Protein AF-A0A352EFW7-F1 (afdb_monomer_lite)

Secondary structure (DSSP, 8-state):
--EEEEETTEEEEE--SSSHHHHHHHHHHH-HHHHTTSEEEEEEEEETTTEEEEEEEESSTTS-HHHHHHTTT-

pLDDT: mean 91.6, std 5.06, range [60.06, 95.75]

Structure (mmCIF, N/CA/C/O backbone):
data_AF-A0A352EFW7-F1
#
_entry.id   AF-A0A352EFW7-F1
#
loop_
_atom_site.group_PDB
_atom_site.id
_atom_site.type_symbol
_atom_site.label_atom_id
_atom_site.label_alt_id
_atom_site.label_comp_id
_atom_site.label_asym_id
_atom_site.label_entity_id
_atom_site.label_seq_id
_atom_site.pdbx_PDB_ins_code
_atom_site.Cartn_x
_atom_site.Cartn_y
_atom_site.Cartn_z
_atom_site.occupancy
_atom_site.B_iso_or_equiv
_atom_site.auth_seq_id
_atom_site.auth_comp_id
_atom_site.auth_asym_id
_atom_site.auth_atom_id
_atom_site.pdbx_PDB_model_num
ATOM 1 N N . VAL A 1 1 ? -12.582 2.865 6.714 1.00 84.50 1 VAL A N 1
ATOM 2 C CA . VAL A 1 1 ? -13.383 2.461 7.899 1.00 84.50 1 VAL A CA 1
ATOM 3 C C . VAL A 1 1 ? -12.857 1.126 8.391 1.00 84.50 1 VAL A C 1
ATOM 5 O O . VAL A 1 1 ? -12.609 0.271 7.551 1.00 84.50 1 VAL A O 1
ATOM 8 N N . LYS A 1 2 ? -12.624 0.963 9.699 1.00 88.88 2 LYS A N 1
ATOM 9 C CA . LYS A 1 2 ? -12.122 -0.304 10.249 1.00 88.88 2 LYS A CA 1
ATOM 10 C C . LYS A 1 2 ? -13.263 -1.294 10.470 1.00 88.88 2 LYS A C 1
ATOM 12 O O . LYS A 1 2 ? -13.154 -2.433 10.028 1.00 88.88 2 LYS A O 1
ATOM 17 N N . GLU A 1 3 ? -14.334 -0.834 11.112 1.00 92.38 3 GLU A N 1
ATOM 18 C CA . GLU A 1 3 ? -15.502 -1.640 11.472 1.00 92.38 3 GLU A CA 1
ATOM 19 C C . GLU A 1 3 ? -16.727 -0.737 11.680 1.00 92.38 3 GLU A C 1
ATOM 21 O O . GLU A 1 3 ? -16.583 0.444 12.007 1.00 92.38 3 GLU A O 1
ATOM 26 N N . VAL A 1 4 ? -17.928 -1.285 11.505 1.00 93.00 4 VAL A N 1
ATOM 27 C CA . VAL A 1 4 ? -19.187 -0.638 11.892 1.00 93.00 4 VAL A CA 1
ATOM 28 C C . VAL A 1 4 ? -19.905 -1.558 12.874 1.00 93.00 4 VAL A C 1
ATOM 30 O O . VAL A 1 4 ? -20.249 -2.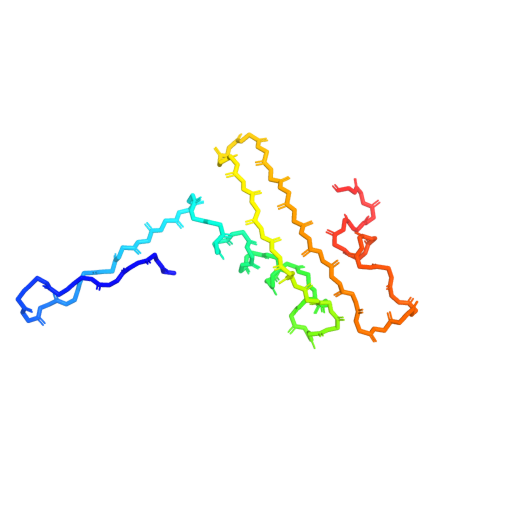682 12.525 1.00 93.00 4 VAL A O 1
ATOM 33 N N . ILE A 1 5 ? -20.128 -1.080 14.097 1.00 94.19 5 ILE A N 1
ATOM 34 C CA . ILE A 1 5 ? -20.788 -1.828 15.172 1.00 94.19 5 ILE A CA 1
ATOM 35 C C . ILE A 1 5 ? -22.175 -1.242 15.405 1.00 94.19 5 ILE A C 1
ATOM 37 O O . ILE A 1 5 ? -22.320 -0.036 15.584 1.00 94.19 5 ILE A O 1
ATOM 41 N N . PHE A 1 6 ? -23.201 -2.081 15.486 1.00 90.50 6 PHE A N 1
ATOM 42 C CA . PHE A 1 6 ? -24.549 -1.641 15.840 1.00 90.50 6 PHE A CA 1
ATOM 43 C C . PHE A 1 6 ? -24.746 -1.738 17.355 1.00 90.50 6 PHE A C 1
ATOM 45 O O . PHE A 1 6 ? -24.873 -2.829 17.908 1.00 90.50 6 PHE A O 1
ATOM 52 N N . ARG A 1 7 ? -24.756 -0.593 18.051 1.00 85.31 7 ARG A N 1
ATOM 53 C CA . ARG A 1 7 ? -25.143 -0.523 19.471 1.00 85.31 7 ARG A CA 1
ATOM 54 C C . ARG A 1 7 ? -26.608 -0.100 19.548 1.00 85.31 7 ARG A C 1
ATOM 56 O O . ARG A 1 7 ? -26.926 1.089 19.561 1.00 85.31 7 ARG A O 1
ATOM 63 N N . GLY A 1 8 ? -27.502 -1.088 19.558 1.00 87.25 8 GLY A N 1
ATOM 64 C CA . GLY A 1 8 ? -28.944 -0.867 19.420 1.00 87.25 8 GLY A CA 1
ATOM 65 C C . GLY A 1 8 ? -29.303 -0.440 17.994 1.00 87.25 8 GLY A C 1
ATOM 66 O O . GLY A 1 8 ? -28.799 -1.010 17.031 1.00 87.25 8 GLY A O 1
ATOM 67 N N . THR A 1 9 ? -30.145 0.582 17.845 1.00 87.94 9 THR A N 1
ATOM 68 C CA . THR A 1 9 ? -30.567 1.121 16.536 1.00 87.94 9 THR A CA 1
ATOM 69 C C . THR A 1 9 ? -29.570 2.097 15.906 1.00 87.94 9 THR A C 1
ATOM 71 O O . THR A 1 9 ? -29.769 2.509 14.765 1.00 87.94 9 THR A O 1
ATOM 74 N N . LYS A 1 10 ? -28.501 2.488 16.616 1.00 91.81 10 LYS A N 1
ATOM 75 C CA . LYS A 1 10 ? -27.511 3.449 16.110 1.00 91.81 10 LYS A CA 1
ATOM 76 C C . LYS A 1 10 ? -26.221 2.744 15.666 1.00 91.81 10 LYS A C 1
ATOM 78 O O . LYS A 1 10 ? -25.612 2.039 16.478 1.00 91.81 10 LYS A O 1
ATOM 83 N N . PRO A 1 11 ? -25.767 2.951 14.415 1.00 93.88 11 PRO A N 1
ATOM 84 C CA . PRO A 1 11 ? -24.466 2.472 13.976 1.00 93.88 11 PRO A CA 1
ATOM 85 C C . PRO A 1 11 ? -23.348 3.317 14.598 1.00 93.88 11 PRO A C 1
ATOM 87 O O . PRO A 1 11 ? -23.412 4.545 14.641 1.00 93.88 11 PRO A O 1
ATOM 90 N N . VAL A 1 12 ? -22.301 2.645 15.059 1.00 94.12 12 VAL A N 1
ATOM 91 C CA . VAL A 1 12 ? -21.055 3.226 15.554 1.00 94.12 12 VAL A CA 1
ATOM 92 C C . VAL A 1 12 ? -19.960 2.875 14.561 1.00 94.12 12 VAL A C 1
ATOM 94 O O . VAL A 1 12 ? -19.648 1.705 14.352 1.00 94.12 12 VAL A O 1
ATOM 97 N N . VAL A 1 13 ? -19.368 3.892 13.945 1.00 94.00 13 VAL A N 1
ATOM 98 C CA . VAL A 1 13 ? -18.304 3.713 12.956 1.00 94.00 13 VAL A CA 1
ATOM 99 C C . VAL A 1 13 ? -16.953 3.801 13.652 1.00 94.00 13 VAL A C 1
ATOM 101 O O . VAL A 1 13 ? -16.608 4.829 14.232 1.00 94.00 13 VAL A O 1
ATOM 104 N N . ILE A 1 14 ? -16.169 2.732 13.570 1.00 93.56 14 ILE A N 1
ATOM 105 C CA . ILE A 1 14 ? -14.802 2.691 14.078 1.00 93.56 14 ILE A CA 1
ATOM 106 C C . ILE A 1 14 ? -13.850 3.012 12.933 1.00 93.56 14 ILE A C 1
ATOM 108 O O . ILE A 1 14 ? -13.795 2.330 11.903 1.00 93.56 14 ILE A O 1
ATOM 112 N N . MET A 1 15 ? -13.054 4.056 13.131 1.00 93.31 15 MET A N 1
ATOM 113 C CA . MET A 1 15 ? -11.988 4.449 12.218 1.00 93.31 15 MET A CA 1
ATOM 114 C C . MET A 1 15 ? -10.632 4.116 12.824 1.00 93.31 15 MET A C 1
ATOM 116 O O . MET A 1 15 ? -10.452 4.136 14.038 1.00 93.31 15 MET A O 1
ATOM 120 N N . SER A 1 16 ? -9.665 3.811 11.966 1.00 93.50 16 SER A N 1
ATOM 121 C CA . SER A 1 16 ? -8.291 3.587 12.389 1.00 93.50 16 SER A CA 1
ATOM 122 C C . SER A 1 16 ? -7.329 4.152 11.359 1.00 93.50 16 SER A C 1
ATOM 124 O O . SER A 1 16 ? -7.442 3.853 10.172 1.00 93.50 16 SER A O 1
ATOM 126 N N . ARG A 1 17 ? -6.359 4.930 11.845 1.00 92.94 17 ARG A N 1
ATOM 127 C CA . ARG A 1 17 ? -5.192 5.367 11.069 1.00 92.94 17 ARG A CA 1
ATOM 128 C C . ARG A 1 17 ? -4.048 4.358 11.108 1.00 92.94 17 ARG A C 1
ATOM 130 O O . ARG A 1 17 ? -3.049 4.597 10.444 1.00 92.94 17 ARG A O 1
ATOM 137 N N . THR A 1 18 ? -4.166 3.272 11.881 1.00 93.62 18 THR A N 1
ATOM 138 C CA . THR A 1 18 ? -3.145 2.215 12.036 1.00 93.62 18 THR A CA 1
ATOM 139 C C . THR A 1 18 ? -3.444 0.959 11.215 1.00 93.62 18 THR A C 1
ATOM 141 O O . THR A 1 18 ? -2.543 0.170 10.955 1.00 93.62 18 THR A O 1
ATOM 144 N N . ASP A 1 19 ? -4.668 0.818 10.706 1.00 93.44 19 ASP A N 1
ATOM 145 C CA . ASP A 1 19 ? -5.081 -0.281 9.824 1.00 93.44 19 ASP A CA 1
ATOM 146 C C . ASP A 1 19 ? -4.314 -0.239 8.492 1.00 93.44 19 ASP A C 1
ATOM 148 O O . ASP A 1 19 ? -4.090 0.839 7.946 1.00 93.44 19 ASP A O 1
ATOM 152 N N . GLU A 1 20 ? -3.871 -1.375 7.967 1.00 93.12 20 GLU A N 1
ATOM 153 C CA . GLU A 1 20 ? -3.124 -1.456 6.701 1.00 93.12 20 GLU A CA 1
ATOM 154 C C . GLU A 1 20 ? -3.922 -0.931 5.499 1.00 93.12 20 GLU A C 1
ATOM 156 O O . GLU A 1 20 ? -3.359 -0.261 4.630 1.00 93.12 20 GLU A O 1
ATOM 161 N N . ARG A 1 21 ? -5.252 -1.099 5.513 1.00 92.75 21 ARG A N 1
ATOM 162 C CA . ARG A 1 21 ? -6.151 -0.585 4.467 1.00 92.75 21 ARG A CA 1
ATOM 163 C C . ARG A 1 21 ? -6.126 0.934 4.379 1.00 92.75 21 ARG A C 1
ATOM 165 O O . ARG A 1 21 ? -6.384 1.486 3.317 1.00 92.75 21 ARG A O 1
ATOM 172 N N . PHE A 1 22 ? -5.808 1.617 5.480 1.00 94.06 22 PHE A N 1
ATOM 173 C CA . PHE A 1 22 ? -5.642 3.067 5.465 1.00 94.06 22 PHE A CA 1
ATOM 174 C C . PHE A 1 22 ? -4.477 3.482 4.562 1.00 94.06 22 PHE A C 1
ATOM 176 O O . PHE A 1 22 ? -4.623 4.416 3.786 1.00 94.06 22 PHE A O 1
ATOM 183 N N . LEU A 1 23 ? -3.346 2.767 4.624 1.00 93.19 23 LEU A N 1
ATOM 184 C CA . LEU A 1 23 ? -2.190 3.071 3.780 1.00 93.19 23 LEU A CA 1
ATOM 185 C C . LEU A 1 23 ? -2.463 2.732 2.311 1.00 93.19 23 LEU A C 1
ATOM 187 O O . LEU A 1 23 ? -2.111 3.520 1.444 1.00 93.19 23 LEU A O 1
ATOM 191 N N . ALA A 1 24 ? -3.141 1.612 2.037 1.00 93.19 24 ALA A N 1
ATOM 192 C CA . ALA A 1 24 ? -3.548 1.261 0.675 1.00 93.19 24 ALA A CA 1
ATOM 193 C C . ALA A 1 24 ? -4.446 2.344 0.052 1.00 93.19 24 ALA A C 1
ATOM 195 O O . ALA A 1 24 ? -4.206 2.782 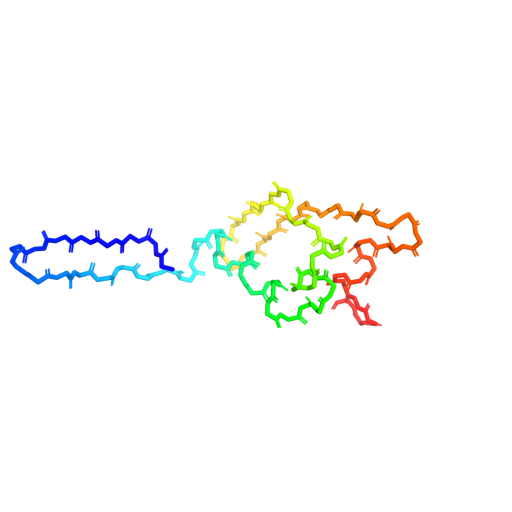-1.067 1.00 93.19 24 ALA A O 1
ATOM 196 N N . LYS A 1 25 ? -5.437 2.839 0.808 1.00 93.50 25 LYS A N 1
ATOM 197 C CA . LYS A 1 25 ? -6.298 3.938 0.351 1.00 93.50 25 LYS A CA 1
ATOM 198 C C . LYS A 1 25 ? -5.560 5.261 0.199 1.00 93.50 25 LYS A C 1
ATOM 200 O O . LYS A 1 25 ? -5.907 6.027 -0.685 1.00 93.50 25 LYS A O 1
ATOM 205 N N . LEU A 1 26 ? -4.541 5.518 1.016 1.00 93.56 26 LEU A N 1
ATOM 206 C CA . LEU A 1 26 ? -3.703 6.698 0.838 1.00 93.56 26 LEU A CA 1
ATOM 207 C C . LEU A 1 26 ? -2.921 6.626 -0.482 1.00 93.56 26 LEU A C 1
ATOM 209 O O . LEU A 1 26 ? -2.896 7.602 -1.216 1.00 93.56 26 LEU A O 1
ATOM 213 N N . PHE A 1 27 ? -2.357 5.463 -0.820 1.00 93.12 27 PHE A N 1
ATOM 214 C CA . PHE A 1 27 ? -1.683 5.254 -2.108 1.00 93.12 27 PHE A CA 1
ATOM 215 C C . PHE A 1 27 ? -2.632 5.477 -3.290 1.00 93.12 27 PHE A C 1
ATOM 217 O O . PHE A 1 27 ? -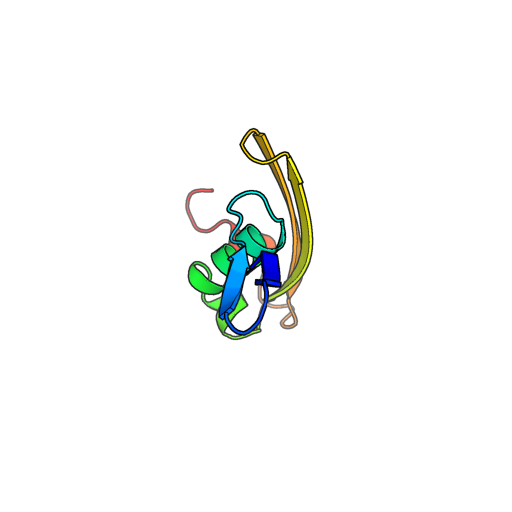2.259 6.157 -4.236 1.00 93.12 27 PHE A O 1
ATOM 224 N N . GLU A 1 28 ? -3.865 4.965 -3.215 1.00 93.12 28 GLU A N 1
ATOM 225 C CA . GLU A 1 28 ? -4.890 5.217 -4.240 1.00 93.12 28 GLU A CA 1
ATOM 226 C C . GLU A 1 28 ? -5.236 6.707 -4.399 1.00 93.12 28 GLU A C 1
ATOM 228 O O . GLU A 1 28 ? -5.651 7.113 -5.475 1.00 93.12 28 GLU A O 1
ATOM 233 N N . GLN A 1 29 ? -5.122 7.523 -3.347 1.00 93.12 29 GLN A N 1
ATOM 234 C CA . GLN A 1 29 ? -5.422 8.958 -3.430 1.00 93.12 29 GLN A CA 1
ATOM 235 C C . GLN A 1 29 ? -4.234 9.792 -3.915 1.00 93.12 29 GLN A C 1
ATOM 237 O O . GLN A 1 29 ? -4.441 10.800 -4.585 1.00 93.12 29 GLN A O 1
ATOM 242 N N . GLU A 1 30 ? -3.013 9.396 -3.559 1.00 92.69 30 GLU A N 1
ATOM 243 C CA . GLU A 1 30 ? -1.800 10.165 -3.854 1.00 92.69 30 GLU A CA 1
ATOM 244 C C . GLU A 1 30 ? -1.175 9.806 -5.208 1.00 92.69 30 GLU A C 1
ATOM 246 O O . GLU A 1 30 ? -0.528 10.653 -5.820 1.00 92.69 30 GLU A O 1
ATOM 251 N N . ILE A 1 31 ? -1.351 8.567 -5.682 1.00 92.88 31 ILE A N 1
ATOM 252 C CA . ILE A 1 31 ? -0.687 8.053 -6.886 1.00 92.88 31 ILE A CA 1
ATOM 253 C C . ILE A 1 31 ? -1.732 7.857 -7.998 1.00 92.88 31 ILE A C 1
ATOM 255 O O . ILE A 1 31 ? -2.532 6.916 -7.918 1.00 92.88 31 ILE A O 1
ATOM 259 N N . PRO A 1 32 ? -1.727 8.699 -9.051 1.00 92.00 32 PRO A N 1
ATOM 260 C CA . PRO A 1 32 ? -2.688 8.618 -10.152 1.00 92.00 32 PRO A CA 1
ATOM 261 C C . PRO A 1 32 ? -2.714 7.250 -10.838 1.00 92.00 32 PRO A C 1
ATOM 263 O O . PRO A 1 32 ? -3.779 6.727 -11.139 1.00 92.00 32 PRO A O 1
ATOM 266 N N . GLU A 1 33 ? -1.558 6.615 -11.015 1.00 93.12 33 GLU A N 1
ATOM 267 C CA . GLU A 1 33 ? -1.432 5.312 -11.668 1.00 93.12 33 GLU A CA 1
ATOM 268 C C . GLU A 1 33 ? -2.123 4.189 -10.880 1.00 93.12 33 GLU A C 1
ATOM 270 O O . GLU A 1 33 ? -2.602 3.217 -11.467 1.00 93.12 33 GLU A O 1
ATOM 275 N N . VAL A 1 34 ? -2.189 4.318 -9.550 1.00 93.69 34 VAL A N 1
ATOM 276 C CA . VAL A 1 34 ? -2.924 3.385 -8.683 1.00 93.69 34 VAL A CA 1
ATOM 277 C C . VAL A 1 34 ? -4.422 3.687 -8.730 1.00 93.69 34 VAL A C 1
ATOM 279 O O . VAL A 1 34 ? -5.228 2.760 -8.776 1.00 93.69 34 VAL A O 1
ATOM 282 N N . TYR A 1 35 ? -4.800 4.969 -8.761 1.00 93.44 35 TYR A N 1
ATOM 283 C CA . TYR A 1 35 ? -6.194 5.397 -8.910 1.00 93.44 35 TYR A CA 1
ATOM 284 C C . TYR A 1 35 ? -6.813 4.926 -10.236 1.00 93.44 35 TYR A C 1
ATOM 286 O O . TYR A 1 35 ? -7.914 4.375 -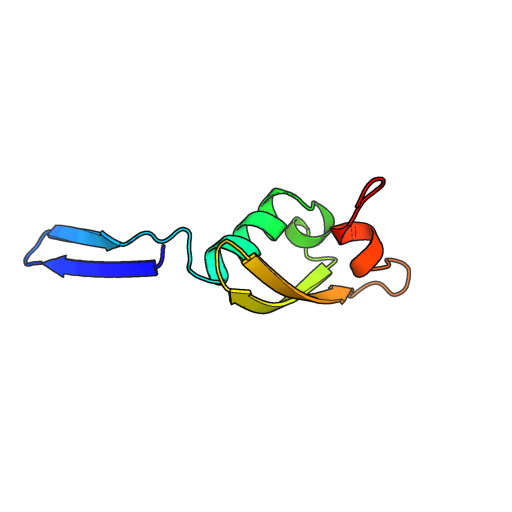10.248 1.00 93.44 35 TYR A O 1
ATOM 294 N N . ASP A 1 36 ? -6.078 5.088 -11.337 1.00 91.81 36 ASP A N 1
ATOM 295 C CA . ASP A 1 36 ? -6.492 4.697 -12.689 1.00 91.81 36 ASP A CA 1
ATOM 296 C C . ASP A 1 36 ? -6.427 3.174 -12.913 1.00 91.81 36 ASP A C 1
ATOM 298 O O . ASP A 1 36 ? -6.867 2.669 -13.946 1.00 91.81 36 ASP A O 1
ATOM 302 N N . GLY A 1 37 ? -5.895 2.420 -11.943 1.00 90.25 37 GLY A N 1
ATOM 303 C CA . GLY A 1 37 ? -5.815 0.960 -11.981 1.00 90.25 37 GLY A CA 1
ATOM 304 C C . GLY A 1 37 ? -4.708 0.400 -12.878 1.00 90.25 37 GLY A C 1
ATOM 305 O O . GLY A 1 37 ? -4.680 -0.807 -13.119 1.00 90.25 37 GLY A O 1
ATOM 306 N N . LEU A 1 38 ? -3.782 1.240 -13.351 1.00 92.06 38 LEU A N 1
ATOM 307 C CA . LEU A 1 38 ? -2.586 0.806 -14.085 1.00 92.06 38 LEU A CA 1
ATOM 308 C C . LEU A 1 38 ? -1.633 0.023 -13.171 1.00 92.06 38 LEU A C 1
ATOM 310 O O . LEU A 1 38 ? -1.022 -0.958 -13.600 1.00 92.06 38 LEU A O 1
ATOM 314 N N . ILE A 1 39 ? -1.560 0.429 -11.899 1.00 94.50 39 ILE A N 1
ATOM 315 C CA . ILE A 1 39 ? -0.809 -0.247 -10.841 1.00 94.50 39 ILE A CA 1
ATOM 316 C C . ILE A 1 39 ? -1.780 -0.772 -9.782 1.00 94.50 39 ILE A C 1
ATOM 318 O O . ILE A 1 39 ? -2.633 -0.051 -9.274 1.00 94.50 39 ILE A O 1
ATOM 322 N N . THR A 1 40 ? -1.622 -2.035 -9.395 1.00 93.94 40 THR A N 1
ATOM 323 C CA . THR A 1 40 ? -2.403 -2.675 -8.331 1.00 93.94 40 THR A CA 1
ATOM 324 C C . THR A 1 40 ? -1.549 -2.956 -7.103 1.00 93.94 40 THR A C 1
ATOM 326 O O . THR A 1 40 ? -0.458 -3.520 -7.193 1.00 93.94 40 THR A O 1
ATOM 329 N N . ILE A 1 41 ? -2.087 -2.646 -5.923 1.00 94.69 41 ILE A N 1
ATOM 330 C CA . ILE A 1 41 ? -1.482 -3.009 -4.638 1.00 94.69 41 ILE A CA 1
ATOM 331 C C . ILE A 1 41 ? -1.863 -4.458 -4.302 1.00 94.69 41 ILE A C 1
ATOM 333 O O . ILE A 1 41 ? -3.020 -4.753 -4.008 1.00 94.69 41 ILE A O 1
ATOM 337 N N . LYS A 1 42 ? -0.889 -5.373 -4.321 1.00 94.69 42 LYS A N 1
ATOM 338 C CA . LYS A 1 42 ? -1.087 -6.800 -3.996 1.00 94.69 42 LYS A CA 1
ATOM 339 C C . LYS A 1 42 ? -1.163 -7.067 -2.501 1.00 94.69 42 LYS A C 1
ATOM 341 O O . LYS A 1 42 ? -1.807 -8.020 -2.072 1.00 94.69 42 LYS A O 1
ATOM 346 N N . GLY A 1 43 ? -0.488 -6.247 -1.705 1.00 94.06 43 GLY A N 1
ATOM 347 C CA . GLY A 1 43 ? -0.464 -6.415 -0.263 1.00 94.06 43 GLY A CA 1
ATOM 348 C C . GLY A 1 43 ? 0.248 -5.274 0.436 1.00 94.06 43 GLY A C 1
ATOM 349 O O . GLY A 1 43 ? 1.173 -4.665 -0.102 1.00 94.06 43 GLY A O 1
ATOM 350 N N . VAL A 1 44 ? -0.184 -5.003 1.661 1.00 95.25 44 VAL A N 1
ATOM 351 C CA . VAL A 1 44 ? 0.412 -4.003 2.541 1.00 95.25 44 VAL A CA 1
ATOM 352 C C . VAL A 1 44 ? 0.636 -4.660 3.886 1.00 95.25 44 VAL A C 1
ATOM 354 O O . VAL A 1 44 ? -0.296 -5.207 4.457 1.00 95.25 44 VAL A O 1
ATOM 357 N N . VAL A 1 45 ? 1.855 -4.575 4.407 1.00 95.62 45 VAL A N 1
ATOM 358 C CA . VAL A 1 45 ? 2.158 -4.932 5.795 1.00 95.62 45 VAL A CA 1
ATOM 359 C C . VAL A 1 45 ? 2.864 -3.762 6.450 1.00 95.62 45 VAL A C 1
ATOM 361 O O . VAL A 1 45 ? 3.736 -3.135 5.845 1.00 95.62 45 VAL A O 1
ATOM 364 N N . ARG A 1 46 ? 2.500 -3.421 7.686 1.00 94.38 46 ARG A N 1
ATOM 365 C CA . ARG A 1 46 ? 3.125 -2.283 8.365 1.00 94.38 46 ARG A CA 1
ATOM 366 C C . ARG A 1 46 ? 3.144 -2.394 9.879 1.00 94.38 46 ARG A C 1
ATOM 368 O O . ARG A 1 46 ? 2.221 -2.925 10.484 1.00 94.38 46 ARG A O 1
ATOM 375 N N . ILE A 1 47 ? 4.173 -1.786 10.456 1.00 95.62 47 ILE A N 1
ATOM 376 C CA . ILE A 1 47 ? 4.287 -1.387 11.855 1.00 95.62 47 ILE A CA 1
ATOM 377 C C . ILE A 1 47 ? 3.973 0.119 11.883 1.00 95.62 47 ILE A C 1
ATOM 379 O O . ILE A 1 47 ? 4.800 0.926 11.440 1.00 95.62 47 ILE A O 1
ATOM 383 N N . PRO A 1 48 ? 2.755 0.520 12.294 1.00 92.44 48 PRO A N 1
ATOM 384 C CA . PRO A 1 48 ? 2.314 1.909 12.215 1.00 92.44 48 PRO A CA 1
ATOM 385 C C . PRO A 1 48 ? 3.248 2.848 12.986 1.00 92.44 48 PRO A C 1
ATOM 387 O O . PRO A 1 48 ? 3.485 2.641 14.169 1.00 92.44 48 PRO A O 1
ATOM 390 N N . GLY A 1 49 ? 3.739 3.894 12.319 1.00 91.94 49 GLY A N 1
ATOM 391 C CA . GLY A 1 49 ? 4.669 4.866 12.907 1.00 91.94 49 GLY A CA 1
ATOM 392 C C . GLY A 1 49 ? 6.152 4.517 12.758 1.00 91.94 49 GLY A C 1
ATOM 393 O O . GLY A 1 49 ? 6.979 5.379 13.019 1.00 91.94 49 GLY A O 1
ATOM 394 N N . GLU A 1 50 ? 6.491 3.313 12.286 1.00 95.75 50 GLU A N 1
ATOM 395 C CA . GLU A 1 50 ? 7.887 2.901 12.089 1.00 95.75 50 GLU A CA 1
ATOM 396 C C . GLU A 1 50 ? 8.190 2.515 10.641 1.00 95.75 50 GLU A C 1
ATOM 398 O O . GLU A 1 50 ? 9.006 3.154 9.980 1.00 95.75 50 GLU A O 1
ATOM 403 N N . LYS A 1 51 ? 7.555 1.451 10.131 1.00 94.94 51 LYS A N 1
ATOM 404 C CA . LYS A 1 51 ? 7.902 0.870 8.829 1.00 94.94 51 LYS A CA 1
ATOM 405 C C . LYS A 1 51 ? 6.696 0.254 8.144 1.00 94.94 51 LYS A C 1
ATOM 407 O O . LYS A 1 51 ? 5.894 -0.429 8.771 1.00 94.94 51 LYS A O 1
ATOM 412 N N . ALA A 1 52 ? 6.617 0.416 6.831 1.00 95.12 52 ALA A N 1
ATOM 413 C CA . ALA A 1 52 ? 5.674 -0.294 5.980 1.00 95.12 52 ALA A CA 1
ATOM 414 C C . ALA A 1 52 ? 6.416 -1.005 4.844 1.00 95.12 52 ALA A C 1
ATOM 416 O O . ALA A 1 52 ? 7.493 -0.581 4.426 1.00 95.12 52 ALA A O 1
ATOM 417 N N . LYS A 1 53 ? 5.839 -2.102 4.362 1.00 94.81 53 LYS A N 1
ATOM 418 C CA . LYS A 1 53 ? 6.181 -2.729 3.090 1.00 94.81 53 LYS A CA 1
ATOM 419 C C . LYS A 1 53 ? 4.910 -2.827 2.260 1.00 94.81 53 LYS A C 1
ATOM 421 O O . LYS A 1 53 ? 3.870 -3.246 2.767 1.00 94.81 53 LYS A O 1
ATOM 426 N N . VAL A 1 54 ? 5.019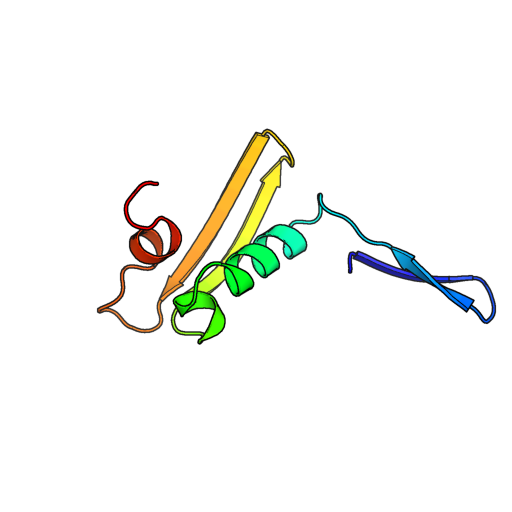 -2.444 0.998 1.00 94.62 54 VAL A N 1
ATOM 427 C CA . VAL A 1 54 ? 3.914 -2.440 0.043 1.00 94.62 54 VAL A CA 1
ATOM 428 C C . VAL A 1 54 ? 4.368 -3.223 -1.181 1.00 94.62 54 VAL A C 1
ATOM 430 O O . VAL A 1 54 ? 5.458 -2.982 -1.693 1.00 94.62 54 VAL A O 1
ATOM 433 N N . ALA A 1 55 ? 3.560 -4.190 -1.604 1.00 95.44 55 ALA A N 1
ATOM 434 C CA . ALA A 1 55 ? 3.765 -4.934 -2.837 1.00 95.44 55 ALA A CA 1
ATOM 435 C C . ALA A 1 55 ? 2.861 -4.344 -3.921 1.00 95.44 55 ALA A C 1
ATOM 437 O O . ALA A 1 55 ? 1.641 -4.292 -3.744 1.00 95.44 55 ALA A O 1
ATOM 438 N N . VAL A 1 56 ? 3.464 -3.917 -5.027 1.00 95.12 56 VAL A N 1
ATOM 439 C CA . VAL A 1 56 ? 2.786 -3.322 -6.183 1.00 95.12 56 VAL A CA 1
ATOM 440 C C . VAL A 1 56 ? 3.096 -4.122 -7.441 1.00 95.12 56 VAL A C 1
ATOM 442 O O . VAL A 1 56 ? 4.173 -4.700 -7.564 1.00 95.12 56 VAL A O 1
ATOM 445 N N . GLU A 1 57 ? 2.142 -4.162 -8.361 1.00 94.69 57 GLU A N 1
ATOM 446 C CA . GLU A 1 57 ? 2.266 -4.797 -9.673 1.00 94.69 57 GLU A CA 1
ATOM 447 C C . GLU A 1 57 ? 1.681 -3.855 -10.727 1.00 94.69 57 GLU A C 1
ATOM 449 O O . GLU A 1 57 ? 0.636 -3.254 -10.487 1.00 94.69 57 GLU A O 1
ATOM 454 N N . SER A 1 58 ? 2.346 -3.727 -11.874 1.00 93.94 58 SER A N 1
ATOM 455 C CA . SER A 1 58 ? 1.827 -3.001 -13.038 1.00 93.94 58 SER A CA 1
ATOM 456 C C . SER A 1 58 ? 1.204 -3.984 -14.027 1.00 93.94 58 SER A C 1
ATOM 458 O O . SER A 1 58 ? 1.735 -5.078 -14.214 1.00 93.94 58 SER A O 1
ATOM 460 N N . TYR A 1 59 ? 0.112 -3.588 -14.684 1.00 89.12 59 TYR A N 1
ATOM 461 C CA . TYR A 1 59 ? -0.433 -4.320 -15.836 1.00 89.12 59 TYR A CA 1
ATOM 462 C C . TYR A 1 59 ? 0.181 -3.889 -17.178 1.00 89.12 59 TY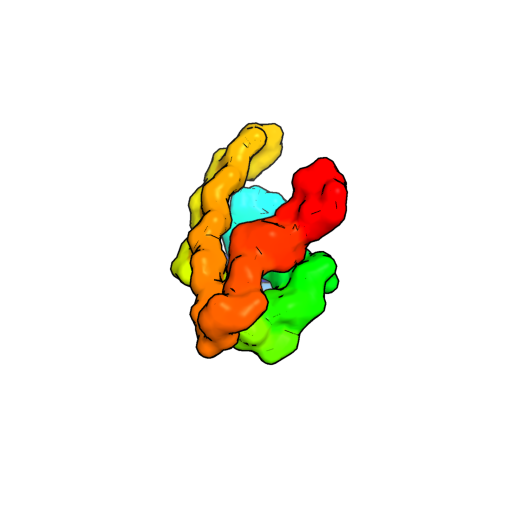R A C 1
ATOM 464 O O . TYR A 1 59 ? -0.043 -4.556 -18.186 1.00 89.12 59 TYR A O 1
ATOM 472 N N . ASP A 1 60 ? 0.926 -2.780 -17.209 1.00 89.75 60 ASP A N 1
ATOM 473 C CA . ASP A 1 60 ? 1.663 -2.312 -18.386 1.00 89.75 60 ASP A CA 1
ATOM 474 C C . ASP A 1 60 ? 3.168 -2.473 -18.143 1.00 89.75 60 ASP A C 1
ATOM 476 O O . ASP A 1 60 ? 3.730 -1.837 -17.247 1.00 89.75 60 ASP A O 1
ATOM 480 N N . ASP A 1 61 ? 3.822 -3.296 -18.964 1.00 87.50 61 ASP A N 1
ATOM 481 C CA . ASP A 1 61 ? 5.262 -3.583 -18.885 1.00 87.50 61 ASP A CA 1
ATOM 482 C C . ASP A 1 61 ? 6.142 -2.344 -19.126 1.00 87.50 61 ASP A C 1
ATOM 484 O O . ASP A 1 61 ? 7.343 -2.358 -18.852 1.00 87.50 61 ASP A O 1
ATOM 488 N N . ARG A 1 62 ? 5.569 -1.257 -19.657 1.00 90.19 62 ARG A N 1
ATOM 489 C CA . ARG A 1 62 ? 6.273 0.015 -19.876 1.00 90.19 62 ARG A CA 1
ATOM 490 C C . ARG A 1 62 ? 6.310 0.892 -18.626 1.00 90.19 62 ARG A C 1
ATOM 492 O O . ARG A 1 62 ? 7.036 1.885 -18.621 1.00 90.19 62 ARG A O 1
ATOM 499 N N . ILE A 1 63 ? 5.524 0.565 -17.601 1.00 88.31 63 ILE A N 1
ATOM 500 C CA . ILE A 1 63 ? 5.427 1.325 -16.355 1.00 88.31 63 ILE A CA 1
ATOM 501 C C . ILE A 1 63 ? 6.195 0.574 -15.271 1.00 88.31 63 ILE A C 1
ATOM 503 O O . ILE A 1 63 ? 5.873 -0.568 -14.952 1.00 88.31 63 ILE A O 1
ATOM 507 N N . ASP A 1 64 ? 7.181 1.236 -14.666 1.00 91.88 64 ASP A N 1
ATOM 508 C CA . ASP A 1 64 ? 7.814 0.734 -13.448 1.00 91.88 64 ASP A CA 1
ATOM 509 C C . ASP A 1 64 ? 6.923 1.062 -12.238 1.00 91.88 64 ASP A C 1
ATOM 511 O O . ASP A 1 64 ? 6.805 2.238 -11.870 1.00 91.88 64 ASP A O 1
ATOM 515 N N . PRO A 1 65 ? 6.298 0.057 -11.593 1.00 92.44 65 PRO A N 1
ATOM 516 C CA . PRO A 1 65 ? 5.381 0.314 -10.498 1.00 92.44 65 PRO A CA 1
ATOM 517 C C . PRO A 1 65 ? 6.090 0.872 -9.262 1.00 92.44 65 PRO A C 1
ATOM 519 O O . PRO A 1 65 ? 5.490 1.632 -8.506 1.00 92.44 65 PRO A O 1
ATOM 522 N N . VAL A 1 66 ? 7.365 0.533 -9.042 1.00 92.69 66 VAL A N 1
ATOM 523 C CA . VAL A 1 66 ? 8.113 1.062 -7.895 1.00 92.69 66 VAL A CA 1
ATOM 524 C C . VAL A 1 66 ? 8.477 2.519 -8.151 1.00 92.69 66 VAL A C 1
ATOM 526 O O . VAL A 1 66 ? 8.205 3.364 -7.302 1.00 92.69 66 VAL A O 1
ATOM 529 N N . GLY A 1 67 ? 9.025 2.832 -9.326 1.00 91.38 67 GLY A N 1
ATOM 530 C CA . GLY A 1 67 ? 9.358 4.200 -9.717 1.00 91.38 67 GLY A CA 1
ATOM 531 C C . GLY A 1 67 ? 8.154 5.142 -9.689 1.00 91.38 67 GLY A C 1
ATOM 532 O O . GLY A 1 67 ? 8.257 6.241 -9.144 1.00 91.38 67 GLY A O 1
ATOM 533 N N . ALA A 1 68 ? 6.999 4.697 -10.191 1.00 90.75 68 ALA A N 1
ATOM 534 C CA . ALA A 1 68 ? 5.764 5.478 -10.149 1.00 90.75 68 ALA A CA 1
ATOM 535 C C . ALA A 1 68 ? 5.295 5.758 -8.710 1.00 90.75 68 ALA A C 1
ATOM 537 O O . ALA A 1 68 ? 4.933 6.886 -8.384 1.00 90.75 68 ALA A O 1
ATOM 538 N N . CYS A 1 69 ? 5.363 4.765 -7.815 1.00 89.94 69 CYS A N 1
ATOM 539 C CA . CYS A 1 69 ? 4.950 4.943 -6.421 1.00 89.94 69 CYS A CA 1
ATOM 540 C C . CYS A 1 69 ? 5.932 5.763 -5.563 1.00 89.94 69 CYS A C 1
ATOM 542 O O . CYS A 1 69 ? 5.537 6.257 -4.510 1.00 89.94 69 CYS A O 1
ATOM 544 N N . VAL A 1 70 ? 7.199 5.874 -5.967 1.00 90.12 70 VAL A N 1
ATOM 545 C CA . VAL A 1 70 ? 8.258 6.595 -5.234 1.00 90.12 70 VAL A CA 1
ATOM 546 C C . VAL A 1 70 ? 8.416 8.037 -5.751 1.00 90.12 70 VAL A C 1
ATOM 548 O O . VAL A 1 70 ? 8.728 8.962 -5.004 1.00 90.12 70 VAL A O 1
ATOM 551 N N . GLY A 1 71 ? 8.168 8.271 -7.040 1.00 84.88 71 GLY A N 1
ATOM 552 C CA . GLY A 1 71 ? 8.258 9.601 -7.639 1.00 84.88 71 GLY A CA 1
ATOM 553 C C . GLY A 1 71 ? 9.683 10.176 -7.666 1.00 84.88 71 GLY A C 1
ATOM 554 O O . GLY A 1 71 ? 10.681 9.496 -7.438 1.00 84.88 71 GLY A O 1
ATOM 555 N N . MET A 1 72 ? 9.801 11.472 -7.978 1.00 77.62 72 MET A N 1
ATOM 556 C CA . MET A 1 72 ? 11.097 12.104 -8.285 1.00 77.62 72 MET A CA 1
ATOM 557 C C . MET A 1 72 ? 12.046 12.284 -7.088 1.00 77.62 72 MET A C 1
ATOM 559 O O . MET A 1 72 ? 13.215 12.609 -7.296 1.00 77.62 72 MET A O 1
ATOM 563 N N . LYS A 1 73 ? 11.566 12.162 -5.845 1.00 77.69 73 LYS A N 1
ATOM 564 C CA . LYS A 1 73 ? 12.356 12.489 -4.642 1.00 77.69 73 LYS A CA 1
ATOM 565 C C . LYS A 1 73 ? 12.479 11.368 -3.617 1.00 77.69 73 LYS A C 1
ATOM 567 O O . LYS A 1 73 ? 13.221 11.568 -2.655 1.00 77.69 73 LYS A O 1
ATOM 572 N N . GLY A 1 74 ? 11.845 10.217 -3.837 1.00 60.06 74 GLY A N 1
ATOM 573 C CA . GLY A 1 74 ? 11.721 9.224 -2.775 1.00 60.06 74 GLY A CA 1
ATOM 574 C C . GLY A 1 74 ? 10.497 9.484 -1.921 1.00 60.06 74 GLY A C 1
ATOM 575 O O . GLY A 1 74 ? 10.580 10.414 -1.090 1.00 60.06 74 GLY A O 1
#

Foldseek 3Di:
DPDWDDPDPDIDDDDDPQDQVVVVVVLCVPQVCVVVVQKDWPDKDDDPPPDIDTDIDGPDPVDDRVCSSVDDPD

Sequence (74 aa):
VKEVIFRGTKPVVIMSRTDERFLAKLFEQEIPEVYDGLITIKGVVRIPGEKAKVAVESYDDRIDPVGACVGMKG

Radius of gyration: 15.49 Å; chains: 1; bounding box: 43×19×39 Å